Protein AF-A0A661R588-F1 (afdb_monomer_lite)

Structure (mmCIF, N/CA/C/O backbone):
data_AF-A0A661R588-F1
#
_entry.id   AF-A0A661R588-F1
#
loop_
_atom_site.group_PDB
_atom_site.id
_atom_site.type_symbol
_atom_site.label_atom_id
_atom_site.label_alt_id
_atom_site.label_comp_id
_atom_site.label_asym_id
_atom_site.label_entity_id
_atom_site.label_seq_id
_atom_site.pdbx_PDB_ins_code
_atom_site.Cartn_x
_atom_site.Cartn_y
_atom_site.Cartn_z
_atom_site.occupancy
_atom_site.B_iso_or_equiv
_atom_site.auth_seq_id
_atom_site.auth_comp_id
_atom_site.auth_asym_id
_atom_site.auth_atom_id
_atom_site.pdbx_PDB_model_num
ATOM 1 N N . MET A 1 1 ? -26.924 -24.586 -34.103 1.00 54.72 1 MET A N 1
ATOM 2 C CA . MET A 1 1 ? -27.126 -25.107 -32.727 1.00 54.72 1 MET A CA 1
ATOM 3 C C . MET A 1 1 ? -26.745 -24.040 -31.691 1.00 54.72 1 MET A C 1
ATOM 5 O O . MET A 1 1 ? -25.726 -24.170 -31.035 1.00 54.72 1 MET A O 1
ATOM 9 N N . LYS A 1 2 ? -27.518 -22.953 -31.555 1.00 68.00 2 LYS A N 1
ATOM 10 C CA . LYS A 1 2 ? -27.119 -21.770 -30.756 1.00 68.00 2 LYS A CA 1
ATOM 11 C C . LYS A 1 2 ? -27.359 -21.908 -29.237 1.00 68.00 2 LYS A C 1
ATOM 13 O O . LYS A 1 2 ? -26.841 -21.112 -28.469 1.00 68.00 2 LYS A O 1
ATOM 18 N N . HIS A 1 3 ? -28.123 -22.915 -28.804 1.00 70.44 3 HIS A N 1
ATOM 19 C CA . HIS A 1 3 ? -28.644 -23.019 -27.427 1.00 70.44 3 HIS A CA 1
ATOM 20 C C . HIS A 1 3 ? -28.294 -24.337 -26.719 1.00 70.44 3 HIS A C 1
ATOM 22 O O . HIS A 1 3 ? -28.993 -24.742 -25.794 1.00 70.44 3 HIS A O 1
ATOM 28 N N . ARG A 1 4 ? -27.257 -25.044 -27.181 1.00 76.62 4 ARG A N 1
ATOM 29 C CA . ARG A 1 4 ? -26.798 -26.296 -26.565 1.00 76.62 4 ARG A CA 1
ATOM 30 C C . ARG A 1 4 ? -25.447 -26.088 -25.896 1.00 76.62 4 ARG A C 1
ATOM 32 O O . ARG A 1 4 ? -24.632 -25.308 -26.383 1.00 76.62 4 ARG A O 1
ATOM 39 N N . THR A 1 5 ? -25.223 -26.800 -24.801 1.00 74.50 5 THR A N 1
ATOM 40 C CA . THR A 1 5 ? -23.915 -26.895 -24.147 1.00 74.50 5 THR A CA 1
ATOM 41 C C . THR A 1 5 ? -22.921 -27.650 -25.040 1.00 74.50 5 THR A C 1
ATOM 43 O O . THR A 1 5 ? -23.308 -28.310 -26.009 1.00 74.50 5 THR A O 1
ATOM 46 N N . SER A 1 6 ? -21.629 -27.602 -24.704 1.00 79.88 6 SER A N 1
ATOM 47 C CA . SER A 1 6 ? -20.574 -28.378 -25.381 1.00 79.88 6 SER A CA 1
ATOM 48 C C . SER A 1 6 ? -20.839 -29.893 -25.375 1.00 79.88 6 SER A C 1
ATOM 50 O O . SER A 1 6 ? -20.439 -30.587 -26.305 1.00 79.88 6 SER A O 1
ATOM 52 N N . SER A 1 7 ? -21.603 -30.394 -24.397 1.00 84.31 7 SER A N 1
ATOM 53 C CA . SER A 1 7 ? -22.099 -31.777 -24.318 1.00 84.31 7 SER A CA 1
ATOM 54 C C . SER A 1 7 ? -23.335 -32.068 -25.191 1.00 84.31 7 SER A C 1
ATOM 56 O O . SER A 1 7 ? -23.928 -33.137 -25.077 1.00 84.31 7 SER A O 1
ATOM 58 N N . LYS A 1 8 ? -23.750 -31.137 -26.066 1.00 82.12 8 LYS A N 1
ATOM 59 C CA . LYS A 1 8 ? -24.964 -31.205 -26.911 1.00 82.12 8 LYS A CA 1
ATOM 60 C C . LYS A 1 8 ? -26.287 -31.303 -26.131 1.00 82.12 8 LYS A C 1
ATOM 62 O O . LYS A 1 8 ? -27.316 -31.617 -26.731 1.00 82.12 8 LYS A O 1
ATOM 67 N N . GLN A 1 9 ? -26.286 -30.983 -24.840 1.00 79.25 9 GLN A N 1
ATOM 68 C CA . GLN A 1 9 ? -27.479 -30.971 -23.992 1.00 79.25 9 GLN A CA 1
ATOM 69 C C . GLN A 1 9 ? -28.127 -29.580 -23.976 1.00 79.25 9 GLN A C 1
ATOM 71 O O . GLN A 1 9 ? -27.485 -28.570 -24.277 1.00 79.25 9 GLN A O 1
ATOM 76 N N . TYR A 1 10 ? -29.419 -29.520 -23.652 1.00 77.00 10 TYR A N 1
ATOM 77 C CA . TYR A 1 10 ? -30.091 -28.250 -23.379 1.00 77.00 10 TYR A CA 1
ATOM 78 C C . TYR A 1 10 ? -29.762 -27.803 -21.949 1.00 77.00 10 TYR A C 1
ATOM 80 O O . TYR A 1 10 ? -29.715 -28.653 -21.057 1.00 77.00 10 TYR A O 1
ATOM 88 N N . PRO A 1 11 ? -29.514 -26.503 -21.706 1.00 76.38 11 PRO A N 1
ATOM 89 C CA . PRO A 1 11 ? -29.303 -26.012 -20.351 1.00 76.38 11 PRO A CA 1
ATOM 90 C C . PRO A 1 11 ? -30.540 -26.304 -19.496 1.00 76.38 11 PRO A C 1
ATOM 92 O O . PRO A 1 11 ? -31.671 -26.144 -19.959 1.00 76.38 11 PRO A O 1
ATOM 95 N N . LEU A 1 1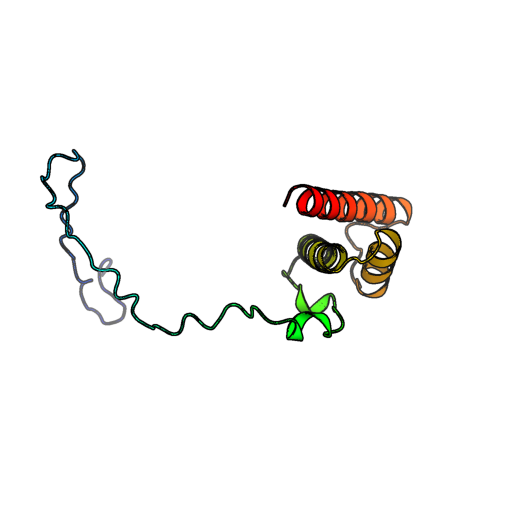2 ? -30.324 -26.731 -18.249 1.00 77.88 12 LEU A N 1
ATOM 96 C CA . LEU A 1 12 ? -31.412 -26.957 -17.302 1.00 77.88 12 LEU A CA 1
ATOM 97 C C . LEU A 1 12 ? -32.109 -25.618 -17.022 1.00 77.88 12 LEU A C 1
ATOM 99 O O . LEU A 1 12 ? -31.518 -24.714 -16.430 1.00 77.88 12 LEU A O 1
ATOM 103 N N . ALA A 1 13 ? -33.361 -25.482 -17.448 1.00 73.62 13 ALA A N 1
ATOM 104 C CA . ALA A 1 13 ? -34.188 -24.352 -17.053 1.00 73.62 13 ALA A CA 1
ATOM 105 C C . ALA A 1 13 ? -34.642 -24.558 -15.601 1.00 73.62 13 ALA A C 1
ATOM 107 O O . ALA A 1 13 ? -35.185 -25.609 -15.260 1.00 73.62 13 ALA A O 1
ATOM 108 N N . ARG A 1 14 ? -34.420 -23.559 -14.741 1.00 65.38 14 ARG A N 1
ATOM 109 C CA . ARG A 1 14 ? -34.885 -23.568 -13.350 1.00 65.38 14 ARG A CA 1
ATOM 110 C C . ARG A 1 14 ? -35.978 -22.519 -13.191 1.00 65.38 14 ARG A C 1
ATOM 112 O O . ARG A 1 14 ? -35.726 -21.338 -13.411 1.00 65.38 14 ARG A O 1
ATOM 119 N N . LEU A 1 15 ? -37.180 -22.950 -12.815 1.00 73.12 15 LEU A N 1
ATOM 120 C CA . LEU A 1 15 ? -38.263 -22.042 -12.452 1.00 73.12 15 LEU A CA 1
ATOM 121 C C . LEU A 1 15 ? -37.971 -21.495 -11.049 1.00 73.12 15 LEU A C 1
ATOM 123 O O . LEU A 1 15 ? -37.874 -22.264 -10.095 1.00 73.12 15 LEU A O 1
ATOM 127 N N . ILE A 1 16 ? -37.791 -20.181 -10.934 1.00 73.69 16 ILE A N 1
ATOM 128 C CA . ILE A 1 16 ? -37.588 -19.502 -9.652 1.00 73.69 16 ILE A CA 1
ATOM 129 C C . ILE A 1 16 ? -38.774 -18.566 -9.451 1.00 73.69 16 ILE A C 1
ATOM 131 O O . ILE A 1 16 ? -38.989 -17.654 -10.248 1.00 73.69 16 ILE A O 1
ATOM 135 N N . TRP A 1 17 ? -39.545 -18.801 -8.394 1.00 73.12 17 TRP A N 1
ATOM 136 C CA . TRP A 1 17 ? -40.611 -17.897 -7.985 1.00 73.12 17 TRP A CA 1
ATOM 137 C C . TRP A 1 17 ? -39.998 -16.736 -7.208 1.00 73.12 17 TRP A C 1
ATOM 139 O O . TRP A 1 17 ? -39.356 -16.945 -6.181 1.00 73.12 17 TRP A O 1
ATOM 149 N N . VAL A 1 18 ? -40.172 -15.519 -7.720 1.00 75.25 18 VAL A N 1
ATOM 150 C CA . VAL A 1 18 ? -39.716 -14.286 -7.072 1.00 75.25 18 VAL A CA 1
ATOM 151 C C . VAL A 1 18 ? -40.941 -13.443 -6.758 1.00 75.25 18 VAL A C 1
ATOM 153 O O . VAL A 1 18 ? -41.678 -13.048 -7.665 1.00 75.25 18 VAL A O 1
ATOM 156 N N . ASP A 1 19 ? -41.157 -13.153 -5.479 1.00 80.12 19 ASP A N 1
ATOM 157 C CA . ASP A 1 19 ? -42.201 -12.225 -5.061 1.00 80.12 19 ASP A CA 1
ATOM 158 C C . ASP A 1 19 ? -41.734 -10.775 -5.233 1.00 80.12 19 ASP A C 1
ATOM 160 O O . ASP A 1 19 ? -41.242 -10.122 -4.318 1.00 80.12 19 ASP A O 1
ATOM 164 N N . TRP A 1 20 ? -41.882 -10.263 -6.449 1.00 78.75 20 TRP A N 1
ATOM 165 C CA . TRP A 1 20 ? -41.460 -8.908 -6.800 1.00 78.75 20 TRP A CA 1
ATOM 166 C C . TRP A 1 20 ? -42.346 -7.806 -6.200 1.00 78.75 20 TRP A C 1
ATOM 168 O O . TRP A 1 20 ? -41.944 -6.644 -6.192 1.00 78.75 20 TRP A O 1
ATOM 178 N N . LYS A 1 21 ? -43.553 -8.144 -5.719 1.00 83.88 21 LYS A N 1
ATOM 179 C CA . LYS A 1 21 ? -44.478 -7.192 -5.078 1.00 83.88 21 LYS A CA 1
ATOM 180 C C . LYS A 1 21 ? -44.405 -7.222 -3.554 1.00 83.88 21 LYS A C 1
ATOM 182 O O . LYS A 1 21 ? -45.116 -6.436 -2.928 1.00 83.88 21 LYS A O 1
ATOM 187 N N . ASN A 1 22 ? -43.588 -8.105 -2.981 1.00 76.25 22 ASN A N 1
ATOM 188 C CA . ASN A 1 22 ? -43.434 -8.281 -1.540 1.00 76.25 22 ASN A CA 1
ATOM 189 C C . ASN A 1 22 ? -44.782 -8.529 -0.823 1.00 76.25 22 ASN A C 1
ATOM 191 O O . ASN A 1 22 ? -45.062 -7.956 0.228 1.00 76.25 22 ASN A O 1
ATOM 195 N N . ARG A 1 23 ? -45.673 -9.306 -1.458 1.00 84.50 23 ARG A N 1
ATOM 196 C CA . ARG A 1 23 ? -47.027 -9.630 -0.965 1.00 84.50 23 ARG A CA 1
ATOM 197 C C . ARG A 1 23 ? -47.146 -11.034 -0.383 1.00 84.50 23 ARG A C 1
ATOM 199 O O . ARG A 1 23 ? -48.183 -11.358 0.191 1.00 84.50 23 ARG A O 1
ATOM 206 N N . ALA A 1 24 ? -46.144 -11.880 -0.568 1.00 81.38 24 ALA A N 1
ATOM 207 C CA . ALA A 1 24 ? -46.108 -13.200 0.018 1.00 81.38 24 ALA A CA 1
ATOM 208 C C . ALA A 1 24 ? -45.981 -13.060 1.535 1.00 81.38 24 ALA A C 1
ATOM 210 O O . ALA A 1 24 ? -45.065 -12.422 2.051 1.00 81.38 24 ALA A O 1
ATOM 211 N N . ILE A 1 25 ? -46.909 -13.681 2.256 1.00 80.44 25 ILE A N 1
ATOM 212 C CA . ILE A 1 25 ? -46.802 -13.830 3.703 1.00 80.44 25 ILE A CA 1
ATOM 213 C C . ILE A 1 25 ? -45.786 -14.947 3.938 1.00 80.44 25 ILE A C 1
ATOM 215 O O . ILE A 1 25 ? -46.120 -16.129 3.866 1.00 80.44 25 ILE A O 1
ATOM 219 N N . ILE A 1 26 ? -44.524 -14.566 4.134 1.00 77.06 26 ILE A N 1
ATOM 220 C CA . ILE A 1 26 ? -43.444 -15.495 4.460 1.00 77.06 26 ILE A CA 1
AT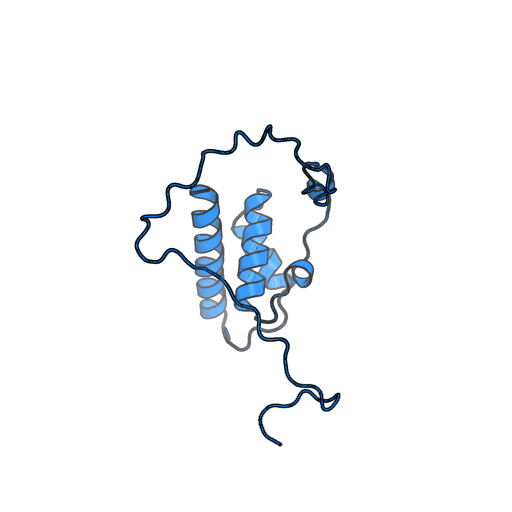OM 221 C C . ILE A 1 26 ? -43.497 -15.714 5.977 1.00 77.06 26 ILE A C 1
ATOM 223 O O . ILE A 1 26 ? -43.265 -14.759 6.720 1.00 77.06 26 ILE A O 1
ATOM 227 N N . PRO A 1 27 ? -43.833 -16.922 6.462 1.00 79.69 27 PRO A N 1
ATOM 228 C CA . PRO A 1 27 ? -43.844 -17.185 7.892 1.00 79.69 27 PRO A CA 1
ATOM 229 C C . PRO A 1 27 ? -42.441 -16.976 8.461 1.00 79.69 27 PRO A C 1
ATOM 231 O O . PRO A 1 27 ? -41.447 -17.413 7.877 1.00 79.69 27 PRO A O 1
ATOM 234 N N . GLU A 1 28 ? -42.363 -16.306 9.606 1.00 71.88 28 GLU A N 1
ATOM 235 C CA . GLU A 1 28 ? -41.102 -16.078 10.296 1.00 71.88 28 GLU A CA 1
ATOM 236 C C . GLU A 1 28 ? -40.605 -17.407 10.869 1.00 71.88 28 GLU A C 1
ATOM 238 O O . GLU A 1 28 ? -41.112 -17.932 11.862 1.00 71.88 28 GLU A O 1
ATOM 243 N N . ILE A 1 29 ? -39.630 -18.006 10.190 1.00 75.06 29 ILE A N 1
ATOM 244 C CA . ILE A 1 29 ? -38.983 -19.215 10.678 1.00 75.06 29 ILE A CA 1
ATOM 245 C C . ILE A 1 29 ? -37.997 -18.767 11.752 1.00 75.06 29 ILE A C 1
ATOM 247 O O . ILE A 1 29 ? -36.979 -18.145 11.446 1.00 75.06 29 ILE A O 1
ATOM 251 N N . SER A 1 30 ? -38.274 -19.109 13.013 1.00 67.62 30 SER A N 1
ATOM 252 C CA . SER A 1 30 ? -37.275 -19.030 14.079 1.00 67.62 30 SER A CA 1
ATOM 253 C C . SER A 1 30 ? -36.207 -20.087 13.807 1.00 67.62 30 SER A C 1
ATOM 255 O O . SER A 1 30 ? -36.255 -21.219 14.295 1.00 67.62 30 SER A O 1
ATOM 257 N N . LEU A 1 31 ? -35.249 -19.733 12.953 1.00 68.06 31 LEU A N 1
ATOM 258 C CA . LEU A 1 31 ? -34.030 -20.495 12.792 1.00 68.06 31 LEU A CA 1
ATOM 259 C C . LEU A 1 31 ? -33.289 -20.356 14.119 1.00 68.06 31 LEU A C 1
ATOM 261 O O . LEU A 1 31 ? -32.605 -19.362 14.356 1.00 68.06 31 LEU A O 1
ATOM 265 N N . LYS A 1 32 ? -33.433 -21.346 15.010 1.00 61.03 32 LYS A N 1
ATOM 266 C CA . LYS A 1 32 ? -32.434 -21.554 16.059 1.00 61.03 32 LYS A CA 1
ATOM 267 C C . LYS A 1 32 ? -31.112 -21.584 15.318 1.00 61.03 32 LYS A C 1
ATOM 269 O O . LYS A 1 32 ? -30.913 -22.473 14.494 1.00 61.03 32 LYS A O 1
ATOM 274 N N . THR A 1 33 ? -30.267 -20.587 15.548 1.00 58.16 33 THR A N 1
ATOM 275 C CA . THR A 1 33 ? -28.961 -20.472 14.912 1.00 58.16 33 THR A CA 1
ATOM 276 C C . THR A 1 33 ? -28.085 -21.622 15.398 1.00 58.16 33 THR A C 1
ATOM 278 O O . THR A 1 33 ? -27.187 -21.443 16.214 1.00 58.16 33 THR A O 1
ATOM 281 N N . ILE A 1 34 ? -28.331 -22.832 14.907 1.00 60.47 34 ILE A N 1
ATOM 282 C CA . ILE A 1 34 ? -27.326 -23.871 14.856 1.00 60.47 34 ILE A CA 1
ATOM 283 C C . ILE A 1 34 ? -26.435 -23.380 13.735 1.00 60.47 34 ILE A C 1
ATOM 285 O O . ILE A 1 34 ? -26.684 -23.656 12.566 1.00 60.47 34 ILE A O 1
ATOM 289 N N . ARG A 1 35 ? -25.468 -22.527 14.087 1.00 58.44 35 ARG A N 1
ATOM 290 C CA . ARG A 1 35 ? -24.374 -22.206 13.178 1.00 58.44 35 ARG A CA 1
ATOM 291 C C . ARG A 1 35 ? -23.813 -23.569 12.787 1.00 58.44 35 ARG A C 1
ATOM 293 O O . ARG A 1 35 ? -23.317 -24.253 13.690 1.00 58.44 35 ARG A O 1
ATOM 300 N N . PRO A 1 36 ? -23.934 -24.022 11.527 1.00 54.75 36 PRO A N 1
ATOM 301 C CA . PRO A 1 36 ? -23.136 -25.154 11.129 1.00 54.75 36 PRO A CA 1
ATOM 302 C C . PRO A 1 36 ? -21.703 -24.738 11.441 1.00 54.75 36 PRO A C 1
ATOM 304 O O . PRO A 1 36 ? -21.262 -23.640 11.091 1.00 54.75 36 PRO A O 1
ATOM 307 N N . LYS A 1 37 ? -21.008 -25.586 12.191 1.00 56.66 37 LYS A N 1
ATOM 308 C CA . LYS A 1 37 ? -19.562 -25.525 12.358 1.00 56.66 37 LYS A CA 1
ATOM 309 C C . LYS A 1 37 ? -18.947 -25.927 11.010 1.00 56.66 37 LYS A C 1
ATOM 311 O O . LYS A 1 37 ? -18.225 -26.904 10.911 1.00 56.66 37 LYS A O 1
ATOM 316 N N . GLU A 1 38 ? -19.341 -25.251 9.936 1.00 54.06 38 GLU A N 1
ATOM 317 C CA . GLU A 1 38 ? -18.484 -25.162 8.777 1.00 54.06 38 GLU A CA 1
ATOM 318 C C . GLU A 1 38 ? -17.289 -24.387 9.300 1.00 54.06 38 GLU A C 1
ATOM 320 O O . GLU A 1 38 ? -17.433 -23.262 9.786 1.00 54.06 38 GLU A O 1
ATOM 325 N N . ASP A 1 39 ? -16.141 -25.052 9.327 1.00 55.62 39 ASP A N 1
ATOM 326 C CA . ASP A 1 39 ? -14.852 -24.438 9.576 1.00 55.62 39 ASP A CA 1
ATOM 327 C C . ASP A 1 39 ? -14.623 -23.390 8.479 1.00 55.62 39 ASP A C 1
ATOM 329 O O . ASP A 1 39 ? -13.910 -23.604 7.502 1.00 55.62 39 ASP A O 1
ATOM 333 N N . ILE A 1 40 ? -15.262 -22.227 8.619 1.00 52.59 40 ILE A N 1
ATOM 334 C CA . ILE A 1 40 ? -14.794 -20.995 8.011 1.00 52.59 40 ILE A CA 1
ATOM 335 C C . ILE A 1 40 ? -13.391 -20.885 8.583 1.00 52.59 40 ILE A C 1
ATOM 337 O O . ILE A 1 40 ? -13.267 -20.667 9.793 1.00 52.59 40 ILE A O 1
ATOM 341 N N . SER A 1 41 ? -12.367 -21.171 7.761 1.00 56.66 41 SER A N 1
ATOM 342 C CA . SER A 1 41 ? -10.975 -21.229 8.211 1.00 56.66 41 SER A CA 1
ATOM 343 C C . SER A 1 41 ? -10.767 -20.044 9.125 1.00 56.66 41 SER A C 1
ATOM 345 O O . SER A 1 41 ? -11.016 -18.916 8.684 1.00 56.66 41 SER A O 1
ATOM 347 N N . HIS A 1 42 ? -10.460 -20.315 10.393 1.00 56.19 42 HIS A N 1
ATOM 348 C CA . HIS A 1 42 ? -10.378 -19.295 11.421 1.00 56.19 42 HIS A CA 1
ATOM 349 C C . HIS A 1 42 ? -9.633 -18.112 10.810 1.00 56.19 42 HIS A C 1
ATOM 351 O O . HIS A 1 42 ? -8.465 -18.255 10.443 1.00 56.19 42 HIS A O 1
ATOM 357 N N . LEU A 1 43 ? -10.313 -16.973 10.610 1.00 55.28 43 LEU A N 1
ATOM 358 C CA . LEU A 1 43 ? -9.601 -15.713 10.427 1.00 55.28 43 LEU A CA 1
ATOM 359 C C . LEU A 1 43 ? -8.559 -15.731 11.539 1.00 55.28 43 LEU A C 1
ATOM 361 O O . LEU A 1 43 ? -8.981 -15.907 12.686 1.00 55.28 43 LEU A O 1
ATOM 365 N N . PRO A 1 44 ? -7.247 -15.687 11.251 1.00 52.56 44 PRO A N 1
ATOM 366 C CA . PRO A 1 44 ? -6.266 -15.869 12.299 1.00 52.56 44 PRO A CA 1
ATOM 367 C C . PRO A 1 44 ? -6.383 -14.682 13.258 1.00 52.56 44 PRO A C 1
ATOM 369 O O . PRO A 1 44 ? -5.797 -13.624 13.057 1.00 52.56 44 PRO A O 1
ATOM 372 N N . GLN A 1 45 ? -7.181 -14.859 14.307 1.00 56.41 45 GLN A N 1
ATOM 373 C CA . GLN A 1 45 ? -7.153 -14.085 15.531 1.00 56.41 45 GLN A CA 1
ATOM 374 C C . GLN A 1 45 ? -5.975 -14.639 16.324 1.00 56.41 45 GLN A C 1
ATOM 376 O O . GLN A 1 45 ? -6.130 -15.491 17.191 1.00 56.41 45 GLN A O 1
ATOM 381 N N . GLY A 1 46 ? -4.762 -14.242 15.957 1.00 42.75 46 GLY A N 1
ATOM 382 C CA . GLY A 1 46 ? -3.581 -14.750 16.633 1.00 42.75 46 GLY A CA 1
ATOM 383 C C . GLY A 1 46 ? -2.357 -13.926 16.302 1.00 42.75 46 GLY A C 1
ATOM 384 O O . GLY A 1 46 ? -1.988 -13.798 15.137 1.00 42.75 46 GLY A O 1
ATOM 385 N N . GLY A 1 47 ? -1.681 -13.425 17.336 1.00 53.72 47 GLY A N 1
ATOM 386 C CA . GLY A 1 47 ? -0.440 -12.649 17.245 1.00 53.72 47 GLY A CA 1
ATOM 387 C C . GLY A 1 47 ? 0.738 -13.341 16.539 1.00 53.72 47 GLY A C 1
ATOM 388 O O . GLY A 1 47 ? 1.822 -12.775 16.468 1.00 53.72 47 GLY A O 1
ATOM 389 N N . VAL A 1 48 ? 0.532 -14.522 15.950 1.00 51.44 48 VAL A N 1
ATOM 390 C CA . VAL A 1 48 ? 1.484 -15.241 15.093 1.00 51.44 48 VAL A CA 1
ATOM 391 C C . VAL A 1 48 ? 1.830 -14.433 13.830 1.00 51.44 48 VAL A C 1
ATOM 393 O O . VAL A 1 48 ? 2.956 -14.492 13.340 1.00 51.44 48 VAL A O 1
ATOM 396 N N . CYS A 1 49 ? 0.910 -13.593 13.338 1.00 53.62 49 CYS A N 1
ATOM 397 C CA . CYS A 1 49 ? 1.158 -12.715 12.187 1.00 53.62 49 CYS A CA 1
ATOM 398 C C . CYS A 1 49 ? 1.976 -11.451 12.535 1.00 53.62 49 CYS A C 1
ATOM 400 O O . CYS A 1 49 ? 2.462 -10.770 11.628 1.00 53.62 49 CYS A O 1
ATOM 402 N N . HIS A 1 50 ? 2.168 -11.125 13.821 1.00 57.72 50 HIS A N 1
ATOM 403 C CA . HIS A 1 50 ? 2.907 -9.927 14.250 1.00 57.72 50 HIS A CA 1
ATOM 404 C C . HIS A 1 50 ? 4.428 -10.088 14.234 1.00 57.72 50 HIS A C 1
ATOM 406 O O . HIS A 1 50 ? 5.124 -9.082 14.365 1.00 57.72 50 HIS A O 1
ATOM 412 N N . ASN A 1 51 ? 4.951 -11.299 14.015 1.00 60.34 51 ASN A N 1
ATOM 413 C CA . ASN A 1 51 ? 6.396 -11.559 13.962 1.00 60.34 51 ASN A CA 1
ATOM 414 C C . ASN A 1 51 ? 6.938 -11.753 12.538 1.00 60.34 51 ASN A C 1
ATOM 416 O O . ASN A 1 51 ? 8.148 -11.794 12.343 1.00 60.34 51 ASN A O 1
ATOM 420 N N . HIS A 1 52 ? 6.081 -11.814 11.513 1.00 69.69 52 HIS A N 1
ATOM 421 C CA . HIS A 1 52 ? 6.545 -12.004 10.137 1.00 69.69 52 HIS A CA 1
ATOM 422 C C . HIS A 1 52 ? 7.154 -10.712 9.582 1.00 69.69 52 HIS A C 1
ATOM 424 O O . HIS A 1 52 ? 6.500 -9.675 9.614 1.00 69.69 52 HIS A O 1
ATOM 430 N N . ILE A 1 53 ? 8.366 -10.730 9.034 1.00 83.31 53 ILE A N 1
ATOM 431 C CA . ILE A 1 53 ? 8.937 -9.551 8.360 1.00 83.31 53 ILE A CA 1
ATOM 432 C C . ILE A 1 53 ? 8.076 -9.226 7.134 1.00 83.31 53 ILE A C 1
ATOM 434 O O . ILE A 1 53 ? 7.926 -10.062 6.248 1.00 83.31 53 ILE A O 1
ATOM 438 N N . LEU A 1 54 ? 7.465 -8.040 7.087 1.00 88.44 54 LEU A N 1
ATOM 439 C CA . LEU A 1 54 ? 6.638 -7.655 5.941 1.00 88.44 54 LEU A CA 1
ATOM 440 C C . LEU A 1 54 ? 7.528 -7.429 4.713 1.00 88.44 54 LEU A C 1
ATOM 442 O O . LEU A 1 54 ? 8.448 -6.611 4.763 1.00 88.44 54 LEU A O 1
ATOM 446 N N . SER A 1 55 ? 7.227 -8.131 3.622 1.00 92.25 55 SER A N 1
ATOM 447 C CA . SER A 1 55 ? 7.845 -7.929 2.309 1.00 92.25 55 SER A CA 1
ATOM 448 C C . SER A 1 55 ? 6.814 -7.397 1.321 1.00 92.25 55 SER A C 1
ATOM 450 O O . SER A 1 55 ? 5.680 -7.872 1.289 1.00 92.25 55 SER A O 1
ATOM 452 N N . ARG A 1 56 ? 7.220 -6.461 0.460 1.00 94.00 56 ARG A N 1
ATOM 453 C CA . ARG A 1 56 ? 6.394 -5.883 -0.607 1.00 94.00 56 ARG A CA 1
ATOM 454 C C . ARG A 1 56 ? 5.819 -6.953 -1.534 1.00 94.00 56 ARG A C 1
ATOM 456 O O . ARG A 1 56 ? 4.674 -6.835 -1.952 1.00 94.00 56 ARG A O 1
ATOM 463 N N . THR A 1 57 ? 6.577 -8.015 -1.810 1.00 92.88 57 THR A N 1
ATOM 464 C CA . THR A 1 57 ? 6.145 -9.122 -2.682 1.00 92.88 57 THR A CA 1
ATOM 465 C C . THR A 1 57 ? 4.911 -9.855 -2.157 1.00 92.88 57 THR A C 1
ATOM 467 O O . THR A 1 57 ? 4.128 -10.369 -2.946 1.00 92.88 57 THR A O 1
ATOM 470 N N . GLN A 1 58 ? 4.683 -9.855 -0.840 1.00 91.12 58 GLN A N 1
ATOM 471 C CA . GLN A 1 58 ? 3.491 -10.459 -0.229 1.00 91.12 58 GLN A CA 1
ATOM 472 C C . GLN A 1 58 ? 2.211 -9.663 -0.519 1.00 91.12 58 GLN A C 1
ATOM 474 O O . GLN A 1 58 ? 1.110 -10.162 -0.305 1.00 91.12 58 GLN A O 1
ATOM 479 N N . TYR A 1 59 ? 2.358 -8.421 -0.981 1.00 94.12 59 TYR A N 1
ATOM 480 C CA . TYR A 1 59 ? 1.272 -7.491 -1.266 1.00 94.12 59 TYR A CA 1
ATOM 481 C C . TYR A 1 59 ? 1.125 -7.221 -2.762 1.00 94.12 59 TYR A C 1
ATOM 483 O O . TYR A 1 59 ? 0.474 -6.243 -3.127 1.00 94.12 59 TYR A O 1
ATOM 491 N N . ASP A 1 60 ? 1.717 -8.057 -3.621 1.00 94.06 60 ASP A N 1
ATOM 492 C CA . ASP A 1 60 ? 1.642 -7.861 -5.063 1.00 94.06 60 ASP A CA 1
ATOM 493 C C . ASP A 1 60 ? 0.189 -7.907 -5.568 1.00 94.06 60 ASP A C 1
ATOM 495 O O . ASP A 1 60 ? -0.583 -8.827 -5.281 1.00 94.06 60 ASP A O 1
ATOM 499 N N . LYS A 1 61 ? -0.194 -6.858 -6.296 1.00 90.81 61 LYS A N 1
ATOM 500 C CA . LYS A 1 61 ? -1.507 -6.668 -6.918 1.00 90.81 61 LYS A CA 1
ATOM 501 C C . LYS A 1 61 ? -1.426 -6.598 -8.444 1.00 90.81 61 LYS A C 1
ATOM 503 O O . LYS A 1 61 ? -2.442 -6.312 -9.072 1.00 90.81 61 LYS A O 1
ATOM 508 N N . GLY A 1 62 ? -0.250 -6.816 -9.041 1.00 89.81 62 GLY A N 1
ATOM 509 C CA . GLY A 1 62 ? -0.026 -6.675 -10.485 1.00 89.81 62 GLY A CA 1
ATOM 510 C C . GLY A 1 62 ? 0.039 -5.222 -10.980 1.00 89.81 62 GLY A C 1
ATOM 511 O O . GLY A 1 62 ? 0.309 -4.986 -12.155 1.00 89.81 62 GLY A O 1
ATOM 512 N N . ASP A 1 63 ? -0.169 -4.246 -10.092 1.00 92.81 63 ASP A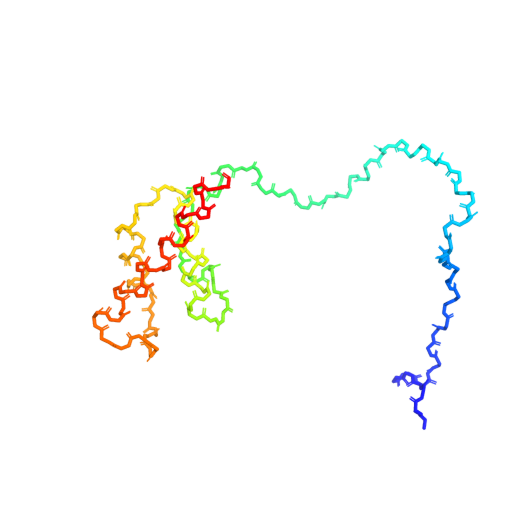 N 1
ATOM 513 C CA . ASP A 1 63 ? 0.078 -2.825 -10.327 1.00 92.81 63 ASP A CA 1
ATOM 514 C C . ASP A 1 63 ? 0.977 -2.277 -9.219 1.00 92.81 63 ASP A C 1
ATOM 516 O O . ASP A 1 63 ? 0.667 -2.396 -8.035 1.00 92.81 63 ASP A O 1
ATOM 520 N N . GLU A 1 64 ? 2.066 -1.620 -9.611 1.00 93.25 64 GLU A N 1
ATOM 521 C CA . GLU A 1 64 ? 3.063 -1.061 -8.696 1.00 93.25 64 GLU A CA 1
ATOM 522 C C . GLU A 1 64 ? 2.442 -0.106 -7.669 1.00 93.25 64 GLU A C 1
ATOM 524 O O . GLU A 1 64 ? 2.850 -0.096 -6.506 1.00 93.25 64 GLU A O 1
ATOM 529 N N . SER A 1 65 ? 1.439 0.678 -8.082 1.00 93.19 65 SER A N 1
ATOM 530 C CA . SER A 1 65 ? 0.811 1.666 -7.201 1.00 93.19 65 SER A CA 1
ATOM 531 C C . SER A 1 65 ? -0.141 1.017 -6.200 1.00 93.19 65 SER A C 1
ATOM 533 O O . SER A 1 65 ? -0.131 1.358 -5.015 1.00 93.19 65 SER A O 1
ATOM 535 N N . ALA A 1 66 ? -0.944 0.053 -6.653 1.00 94.62 66 ALA A N 1
ATOM 536 C CA . ALA A 1 66 ? -1.797 -0.753 -5.788 1.00 94.62 66 ALA A CA 1
ATOM 537 C C . ALA A 1 66 ? -0.979 -1.589 -4.789 1.00 94.62 66 ALA A C 1
ATOM 539 O O . ALA A 1 66 ? -1.333 -1.638 -3.607 1.00 94.62 66 ALA A O 1
ATOM 540 N N . THR A 1 67 ? 0.129 -2.187 -5.238 1.00 96.12 67 THR A N 1
ATOM 541 C CA . THR A 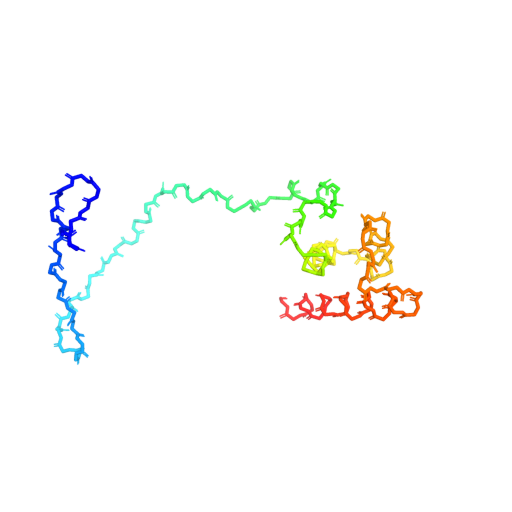1 67 ? 1.068 -2.946 -4.401 1.00 96.12 67 THR A CA 1
ATOM 542 C C . THR A 1 67 ? 1.694 -2.054 -3.328 1.00 96.12 67 THR A C 1
ATOM 544 O O . THR A 1 67 ? 1.647 -2.394 -2.145 1.00 96.12 67 THR A O 1
ATOM 547 N N . ASP A 1 68 ? 2.218 -0.880 -3.700 1.00 95.56 68 ASP A N 1
ATOM 548 C CA . ASP A 1 68 ? 2.796 0.073 -2.741 1.00 95.56 68 ASP A CA 1
ATOM 549 C C . ASP A 1 68 ? 1.774 0.527 -1.699 1.00 95.56 68 ASP A C 1
ATOM 551 O O . ASP A 1 68 ? 2.085 0.606 -0.512 1.00 95.56 68 ASP A O 1
ATOM 555 N N . PHE A 1 69 ? 0.542 0.809 -2.125 1.00 96.88 69 PHE A N 1
ATOM 556 C CA . PHE A 1 69 ? -0.517 1.239 -1.223 1.00 96.88 69 PHE A CA 1
ATOM 557 C C . PHE A 1 69 ? -0.934 0.134 -0.242 1.00 96.88 69 PHE A C 1
ATOM 559 O O . PHE A 1 69 ? -1.083 0.399 0.953 1.00 96.88 69 PHE A O 1
ATOM 566 N N . ALA A 1 70 ? -1.088 -1.107 -0.716 1.00 96.38 70 ALA A N 1
ATOM 567 C CA . ALA A 1 70 ? -1.399 -2.254 0.136 1.00 96.38 70 ALA A CA 1
ATOM 568 C C . ALA A 1 70 ? -0.274 -2.534 1.146 1.00 96.38 70 ALA A C 1
ATOM 570 O O . ALA A 1 70 ? -0.541 -2.751 2.330 1.00 96.38 70 ALA A O 1
ATOM 571 N N . TYR A 1 71 ? 0.979 -2.454 0.699 1.00 96.44 71 TYR A N 1
ATOM 572 C CA . TYR A 1 71 ? 2.146 -2.620 1.558 1.00 96.44 71 TYR A CA 1
ATOM 573 C C . TYR A 1 71 ? 2.264 -1.494 2.600 1.00 96.44 71 TYR A C 1
ATOM 575 O O . TYR A 1 71 ? 2.476 -1.768 3.782 1.00 96.44 71 TYR A O 1
ATOM 583 N N . ALA A 1 72 ? 2.034 -0.237 2.201 1.00 96.81 72 ALA A N 1
ATOM 584 C CA . ALA A 1 72 ? 2.020 0.911 3.109 1.00 96.81 72 ALA A CA 1
ATOM 585 C C . ALA A 1 72 ? 0.936 0.772 4.189 1.00 96.81 72 ALA A C 1
ATOM 587 O O . ALA A 1 72 ? 1.200 1.014 5.365 1.00 96.81 72 ALA A O 1
ATOM 588 N N . LEU A 1 73 ? -0.269 0.329 3.814 1.00 95.94 73 LEU A N 1
ATOM 589 C CA . LEU A 1 73 ? -1.345 0.045 4.766 1.00 95.94 73 LEU A CA 1
ATOM 590 C C . LEU A 1 73 ? -0.934 -1.003 5.805 1.00 95.94 73 LEU A C 1
ATOM 592 O O . LEU A 1 73 ? -1.224 -0.835 6.987 1.00 95.94 73 LEU A O 1
ATOM 596 N N . ALA A 1 74 ? -0.273 -2.078 5.379 1.00 93.75 74 ALA A N 1
ATOM 597 C CA . ALA A 1 74 ? 0.168 -3.132 6.285 1.00 93.75 74 ALA A CA 1
ATOM 598 C C . ALA A 1 74 ? 1.269 -2.665 7.248 1.00 93.75 74 ALA A C 1
ATOM 600 O O . ALA A 1 74 ? 1.227 -2.999 8.432 1.00 93.75 74 ALA A O 1
ATOM 601 N N . LEU A 1 75 ? 2.224 -1.870 6.757 1.00 94.06 75 LEU A N 1
ATOM 602 C CA . LEU A 1 75 ? 3.283 -1.282 7.577 1.00 94.06 75 LEU A CA 1
ATOM 603 C C . LEU A 1 75 ? 2.699 -0.337 8.635 1.00 94.06 75 LEU A C 1
ATOM 605 O O . LEU A 1 75 ? 2.932 -0.513 9.828 1.00 94.06 75 LEU A O 1
ATOM 609 N N . ILE A 1 76 ? 1.870 0.623 8.233 1.00 94.62 76 ILE A N 1
ATOM 610 C CA . ILE A 1 76 ? 1.324 1.607 9.177 1.00 94.62 76 ILE A CA 1
ATOM 611 C C . ILE A 1 76 ? 0.405 0.932 10.204 1.00 94.62 76 ILE A C 1
ATOM 613 O O . ILE A 1 76 ? 0.475 1.258 11.386 1.00 94.62 76 ILE A O 1
ATOM 617 N N . ARG A 1 77 ? -0.391 -0.074 9.804 1.00 91.00 77 ARG A N 1
ATOM 618 C CA . ARG A 1 77 ? -1.214 -0.857 10.749 1.00 91.00 77 ARG A CA 1
ATOM 619 C C . ARG A 1 77 ? -0.391 -1.552 11.829 1.00 91.00 77 ARG A C 1
ATOM 621 O O . ARG A 1 77 ? -0.920 -1.856 12.890 1.00 91.00 77 ARG A O 1
ATOM 628 N N . ARG A 1 78 ? 0.885 -1.818 11.558 1.00 89.12 78 ARG A N 1
ATOM 629 C CA . ARG A 1 78 ? 1.816 -2.461 12.486 1.00 89.12 78 ARG A CA 1
ATOM 630 C C . ARG A 1 78 ? 2.656 -1.460 13.289 1.00 89.12 78 ARG A C 1
ATOM 632 O O . ARG A 1 78 ? 3.530 -1.878 14.037 1.00 89.12 78 ARG A O 1
ATOM 639 N N . GLY A 1 79 ? 2.387 -0.161 13.149 1.00 91.00 79 GLY A N 1
ATOM 640 C CA . GLY A 1 79 ? 3.052 0.899 13.908 1.00 91.00 79 GLY A CA 1
ATOM 641 C C . GLY A 1 79 ? 4.351 1.413 13.286 1.00 91.00 79 GLY A C 1
ATOM 642 O O . GLY A 1 79 ? 5.078 2.156 13.939 1.00 91.00 79 GLY A O 1
ATOM 643 N N . PHE A 1 80 ? 4.657 1.053 12.036 1.00 93.44 80 PHE A N 1
ATOM 644 C CA . PHE A 1 80 ? 5.809 1.622 11.337 1.00 93.44 80 PHE A CA 1
ATOM 645 C C . PHE A 1 80 ? 5.605 3.118 11.070 1.00 93.44 80 PHE A C 1
ATOM 647 O O . PHE A 1 80 ? 4.519 3.559 10.684 1.00 93.44 80 PHE A O 1
ATOM 654 N N . SER A 1 81 ? 6.670 3.904 11.243 1.00 94.12 81 SER A N 1
ATOM 655 C CA . SER A 1 81 ? 6.633 5.346 10.989 1.00 94.12 81 SER A CA 1
ATOM 656 C C . SER A 1 81 ? 6.484 5.659 9.494 1.00 94.12 81 SER A C 1
ATOM 658 O O . SER A 1 81 ? 6.777 4.839 8.617 1.00 94.12 81 SER A O 1
ATOM 660 N N . ILE A 1 82 ? 6.049 6.883 9.184 1.00 93.12 82 ILE A N 1
ATOM 661 C CA . ILE A 1 82 ? 5.929 7.379 7.802 1.00 93.12 82 ILE A CA 1
ATOM 662 C C . ILE A 1 82 ? 7.287 7.331 7.085 1.00 93.12 82 ILE A C 1
ATOM 664 O O . ILE A 1 82 ? 7.367 6.897 5.935 1.00 93.12 82 ILE A O 1
ATOM 668 N N . THR A 1 83 ? 8.357 7.744 7.769 1.00 94.50 83 THR A N 1
ATOM 669 C CA . THR A 1 83 ? 9.719 7.771 7.220 1.00 94.50 83 THR A CA 1
ATOM 670 C C . THR A 1 83 ? 10.232 6.364 6.934 1.00 94.50 83 THR A C 1
ATOM 672 O O . THR A 1 83 ? 10.755 6.111 5.849 1.00 94.50 83 THR A O 1
ATOM 675 N N . GLU A 1 84 ? 10.013 5.419 7.850 1.00 94.69 84 GLU A N 1
ATOM 676 C CA . GLU A 1 84 ? 10.418 4.027 7.649 1.00 94.69 84 GLU A CA 1
ATOM 677 C C . GLU A 1 84 ? 9.612 3.350 6.535 1.00 94.69 84 GLU A C 1
ATOM 679 O O . GLU A 1 84 ? 10.171 2.632 5.705 1.00 94.69 84 GLU A O 1
ATOM 684 N N . THR A 1 85 ? 8.311 3.629 6.460 1.00 94.88 85 THR A N 1
ATOM 685 C CA . THR A 1 85 ? 7.447 3.138 5.380 1.00 94.88 85 THR A CA 1
ATOM 686 C C . THR A 1 85 ? 7.948 3.620 4.017 1.00 94.88 85 THR A C 1
ATOM 688 O O . THR A 1 85 ? 8.075 2.821 3.089 1.00 94.88 85 THR A O 1
ATOM 691 N N . SER A 1 86 ? 8.302 4.905 3.910 1.00 95.56 86 SER A N 1
ATOM 692 C CA . SER 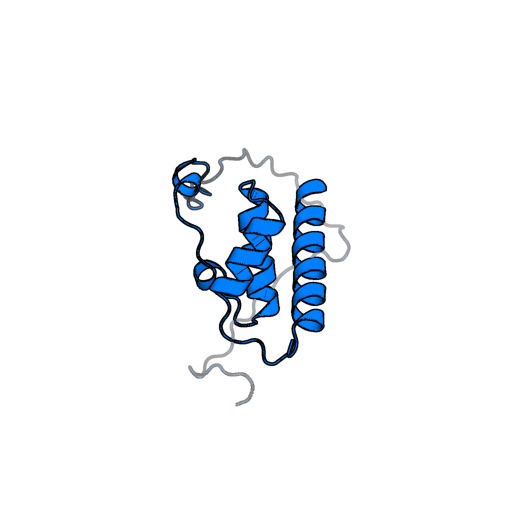A 1 86 ? 8.877 5.490 2.693 1.00 95.56 86 SER A CA 1
ATOM 693 C C . SER A 1 86 ? 10.179 4.798 2.289 1.00 95.56 86 SER A C 1
ATOM 695 O O . SER A 1 86 ? 10.316 4.337 1.153 1.00 95.56 86 SER A O 1
ATOM 697 N N . HIS A 1 87 ? 11.105 4.635 3.239 1.00 95.06 87 HIS A N 1
ATOM 698 C CA . HIS A 1 87 ? 12.382 3.971 2.993 1.00 95.06 87 HIS A CA 1
ATOM 699 C C . HIS A 1 87 ? 12.193 2.517 2.530 1.00 95.06 87 HIS A C 1
ATOM 701 O O . HIS A 1 87 ? 12.801 2.096 1.546 1.00 95.06 87 HIS A O 1
ATOM 707 N N . ARG A 1 88 ? 11.296 1.756 3.168 1.00 95.12 88 ARG A N 1
ATOM 708 C CA . ARG A 1 88 ? 11.013 0.362 2.788 1.00 95.12 88 ARG A CA 1
ATOM 709 C C . ARG A 1 88 ? 10.441 0.240 1.377 1.00 95.12 88 ARG A C 1
ATOM 711 O O . ARG A 1 88 ? 10.815 -0.686 0.660 1.00 95.12 88 ARG A O 1
ATOM 718 N N . ILE A 1 89 ? 9.555 1.150 0.967 1.00 95.38 89 ILE A N 1
ATOM 719 C CA . ILE A 1 89 ? 9.011 1.157 -0.399 1.00 95.38 89 ILE A CA 1
ATOM 720 C C . ILE A 1 89 ? 10.117 1.490 -1.404 1.00 95.38 89 ILE A C 1
ATOM 722 O O . ILE A 1 89 ? 10.257 0.781 -2.397 1.00 95.38 89 ILE A O 1
ATOM 726 N N . LEU A 1 90 ? 10.938 2.509 -1.126 1.00 94.31 90 LEU A N 1
ATOM 727 C CA . LEU A 1 90 ? 12.075 2.884 -1.975 1.00 94.31 90 LEU A CA 1
ATOM 728 C C . LEU A 1 90 ? 13.074 1.739 -2.165 1.00 94.31 90 LEU A C 1
ATOM 730 O O . LEU A 1 90 ? 13.546 1.535 -3.279 1.00 94.31 90 LEU A O 1
ATOM 734 N N . ALA A 1 91 ? 13.364 0.986 -1.103 1.00 94.19 91 ALA A N 1
ATOM 735 C CA . ALA A 1 91 ? 14.315 -0.120 -1.142 1.00 94.19 91 ALA A CA 1
ATOM 736 C C . ALA A 1 91 ? 13.792 -1.345 -1.913 1.00 94.19 91 ALA A C 1
ATOM 738 O O . ALA A 1 91 ? 14.571 -2.055 -2.544 1.00 94.19 91 ALA A O 1
ATOM 739 N N . GLN A 1 92 ? 12.486 -1.623 -1.849 1.00 94.56 92 GLN A N 1
ATOM 740 C CA . GLN A 1 92 ? 11.916 -2.858 -2.404 1.00 94.56 92 GLN A CA 1
ATOM 741 C C . GLN A 1 92 ? 11.301 -2.680 -3.796 1.00 94.56 92 GLN A C 1
ATOM 743 O O . GLN A 1 92 ? 11.205 -3.647 -4.554 1.00 94.56 92 GLN A O 1
ATOM 748 N N . ARG A 1 93 ? 10.872 -1.466 -4.153 1.00 92.88 93 ARG A N 1
ATOM 749 C CA . ARG A 1 93 ? 10.273 -1.182 -5.458 1.00 92.88 93 ARG A CA 1
ATOM 750 C C . ARG A 1 93 ? 11.343 -1.054 -6.543 1.00 92.88 93 ARG A C 1
ATOM 752 O O . ARG A 1 93 ? 12.170 -0.147 -6.501 1.00 92.88 93 ARG A O 1
ATOM 759 N N . GLN A 1 94 ? 11.251 -1.914 -7.557 1.00 88.94 94 GLN A N 1
ATOM 760 C CA . GLN A 1 94 ? 12.194 -1.954 -8.680 1.00 88.94 94 GLN A CA 1
ATOM 761 C C . GLN A 1 94 ? 11.771 -1.046 -9.848 1.00 88.94 94 GLN A C 1
ATOM 763 O O . GLN A 1 94 ? 12.614 -0.376 -10.444 1.00 88.94 94 GLN A O 1
ATOM 768 N N . ASP A 1 95 ? 10.471 -0.966 -10.164 1.00 90.69 95 ASP A N 1
ATOM 769 C CA . ASP A 1 95 ? 9.981 -0.212 -11.327 1.00 90.69 95 ASP A CA 1
ATOM 770 C C . ASP A 1 95 ? 9.414 1.170 -10.953 1.00 90.69 95 ASP A C 1
ATOM 772 O O . ASP A 1 95 ? 8.332 1.309 -10.376 1.00 90.69 95 ASP A O 1
ATOM 776 N N . TRP A 1 96 ? 10.124 2.220 -11.374 1.00 91.12 96 TRP A N 1
ATOM 777 C CA . TRP A 1 96 ? 9.740 3.626 -11.205 1.00 91.12 96 TRP A CA 1
ATOM 778 C C . TRP A 1 96 ? 9.368 4.326 -12.521 1.00 91.12 96 TRP A C 1
ATOM 780 O O . TRP A 1 96 ? 9.398 5.558 -12.583 1.00 91.12 96 TRP A O 1
ATOM 790 N N . LYS A 1 97 ? 9.016 3.591 -13.585 1.00 87.88 97 LYS A N 1
ATOM 791 C CA . LYS A 1 97 ? 8.754 4.156 -14.926 1.00 87.88 97 LYS A CA 1
ATOM 792 C C . LYS A 1 97 ? 7.769 5.333 -14.941 1.00 87.88 97 LYS A C 1
ATOM 794 O O . LYS A 1 97 ? 7.988 6.285 -15.686 1.00 87.88 97 LYS A O 1
ATOM 799 N N . ASN A 1 98 ? 6.746 5.295 -14.082 1.00 83.12 98 ASN A N 1
ATOM 800 C CA . ASN A 1 98 ? 5.688 6.312 -13.991 1.00 83.12 98 ASN A CA 1
ATOM 801 C C . ASN A 1 98 ? 6.057 7.500 -13.084 1.00 83.12 98 ASN A C 1
ATOM 803 O O . ASN A 1 98 ? 5.420 8.550 -13.134 1.00 83.12 98 ASN A O 1
ATOM 807 N N . HIS A 1 99 ? 7.112 7.364 -12.277 1.00 85.00 99 HIS A N 1
ATOM 808 C CA . HIS A 1 99 ? 7.590 8.387 -11.345 1.00 85.00 99 HIS A CA 1
ATOM 809 C C . HIS A 1 99 ? 9.104 8.569 -11.513 1.00 85.0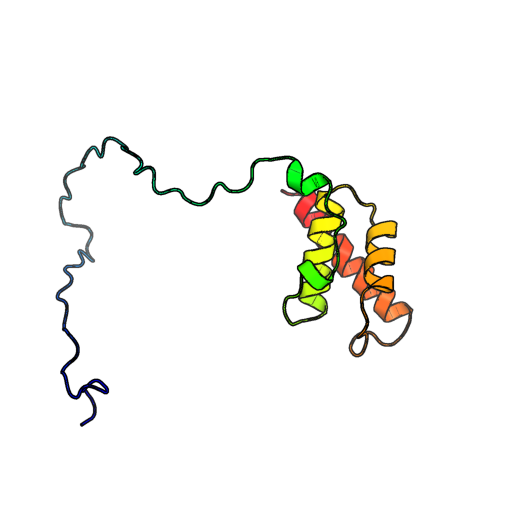0 99 HIS A C 1
ATOM 811 O O . HIS A 1 99 ? 9.904 8.323 -10.607 1.00 85.00 99 HIS A O 1
ATOM 817 N N . LYS A 1 100 ? 9.518 8.973 -12.718 1.00 82.62 100 LYS A N 1
ATOM 818 C CA . LYS A 1 100 ? 10.914 9.328 -13.004 1.00 82.62 100 LYS A CA 1
ATOM 819 C C . LYS A 1 100 ? 11.240 10.690 -12.381 1.00 82.62 100 LYS A C 1
ATOM 821 O O . LYS A 1 100 ? 10.525 11.659 -12.624 1.00 82.62 100 LYS A O 1
ATOM 826 N N . GLY A 1 101 ? 12.318 10.756 -11.602 1.00 84.38 101 GLY A N 1
ATOM 827 C CA . GLY A 1 101 ? 12.784 11.968 -10.917 1.00 84.38 101 GLY A CA 1
ATOM 828 C C . GLY A 1 101 ? 12.454 11.989 -9.421 1.00 84.38 101 GLY A C 1
ATOM 829 O O . GLY A 1 101 ? 11.380 11.556 -9.007 1.00 84.38 101 GLY A O 1
ATOM 830 N N . THR A 1 102 ? 13.384 12.505 -8.618 1.00 85.50 102 THR A N 1
ATOM 831 C CA . THR A 1 102 ? 13.325 12.538 -7.143 1.00 85.50 102 THR A CA 1
ATOM 832 C C . THR A 1 102 ? 12.045 13.195 -6.631 1.00 85.50 102 THR A C 1
ATOM 834 O O . THR A 1 102 ? 11.277 12.552 -5.921 1.00 85.50 102 THR A O 1
ATOM 837 N N . ASN A 1 103 ? 11.730 14.400 -7.113 1.00 88.88 103 ASN A N 1
ATOM 838 C CA . ASN A 1 103 ? 10.551 15.158 -6.678 1.00 88.88 103 ASN A CA 1
ATOM 839 C C . ASN A 1 103 ? 9.232 14.433 -6.995 1.00 88.88 103 ASN A C 1
ATOM 841 O O . ASN A 1 103 ? 8.274 14.490 -6.228 1.00 88.88 103 ASN A O 1
ATOM 845 N N . LYS A 1 104 ? 9.153 13.731 -8.136 1.00 88.88 104 LYS A N 1
ATOM 846 C CA . LYS A 1 104 ? 7.949 12.965 -8.504 1.00 88.88 104 LYS A CA 1
ATOM 847 C C . LYS A 1 104 ? 7.778 11.731 -7.622 1.00 88.88 104 LYS A C 1
ATOM 849 O O . LYS A 1 104 ? 6.645 11.407 -7.274 1.00 88.88 104 LYS A O 1
ATOM 854 N N . ARG A 1 105 ? 8.878 11.062 -7.260 1.00 92.06 105 ARG A N 1
ATOM 855 C CA . ARG A 1 105 ? 8.860 9.911 -6.344 1.00 92.06 105 ARG A CA 1
ATOM 856 C C . ARG A 1 105 ? 8.450 10.326 -4.943 1.00 92.06 105 ARG A C 1
ATOM 858 O O . ARG A 1 105 ? 7.572 9.694 -4.371 1.00 92.06 105 ARG A O 1
ATOM 865 N N . GLU A 1 106 ? 9.031 11.404 -4.434 1.00 91.56 106 GLU A N 1
ATOM 866 C CA . GLU A 1 106 ? 8.728 11.926 -3.104 1.00 91.56 106 GLU A CA 1
ATOM 867 C C . GLU A 1 106 ? 7.257 12.336 -2.983 1.00 91.56 106 GLU A C 1
ATOM 869 O O . GLU A 1 106 ? 6.549 11.833 -2.112 1.00 91.56 106 GLU A O 1
ATOM 874 N N . ASN A 1 107 ? 6.749 13.121 -3.938 1.00 93.62 107 ASN A N 1
ATOM 875 C CA . ASN A 1 107 ? 5.336 13.506 -3.976 1.00 93.62 107 ASN A CA 1
ATOM 876 C C . ASN A 1 107 ? 4.393 12.294 -4.066 1.00 93.62 107 ASN A C 1
ATOM 878 O O . ASN A 1 107 ? 3.334 12.267 -3.436 1.00 93.62 107 ASN A O 1
ATOM 882 N N . TYR A 1 108 ? 4.754 11.282 -4.860 1.00 95.31 108 TYR A N 1
ATOM 883 C CA . TYR A 1 108 ? 3.980 10.045 -4.963 1.00 95.31 108 TYR A CA 1
ATOM 884 C C . TYR A 1 108 ? 3.955 9.271 -3.636 1.00 95.31 108 TYR A C 1
ATOM 886 O O . TYR A 1 108 ? 2.882 8.862 -3.181 1.00 95.31 108 TYR A O 1
ATOM 894 N N . LEU A 1 109 ? 5.117 9.098 -3.001 1.00 94.94 109 LEU A N 1
ATOM 895 C CA . LEU A 1 109 ? 5.246 8.398 -1.724 1.00 94.94 109 LEU A CA 1
ATOM 896 C C . LEU A 1 109 ? 4.471 9.120 -0.628 1.00 94.94 109 LEU A C 1
ATOM 898 O O . LEU A 1 109 ? 3.679 8.485 0.067 1.00 94.94 109 LEU A O 1
ATOM 902 N N . GLN A 1 110 ? 4.613 10.443 -0.535 1.00 95.31 110 GLN A N 1
ATOM 903 C CA . GLN A 1 110 ? 3.877 11.260 0.422 1.00 95.31 110 GLN A CA 1
ATOM 904 C C . GLN A 1 110 ? 2.367 11.064 0.254 1.00 95.31 110 GLN A C 1
ATOM 906 O O . GLN A 1 110 ? 1.683 10.712 1.211 1.00 95.31 110 GLN A O 1
ATOM 911 N N . ARG A 1 111 ? 1.835 11.187 -0.971 1.00 96.06 111 ARG A N 1
ATOM 912 C CA . ARG A 1 111 ? 0.399 10.979 -1.236 1.00 96.06 111 ARG A CA 1
ATOM 913 C C . ARG A 1 111 ? -0.070 9.576 -0.852 1.00 96.06 111 ARG A C 1
ATOM 915 O O . ARG A 1 111 ? -1.149 9.433 -0.276 1.00 96.06 111 ARG A O 1
ATOM 922 N N . THR A 1 112 ? 0.719 8.553 -1.166 1.00 96.31 112 THR A N 1
ATOM 923 C CA . THR A 1 112 ? 0.375 7.147 -0.911 1.00 96.31 112 THR A CA 1
ATOM 924 C C . THR A 1 112 ? 0.358 6.841 0.586 1.00 96.31 112 THR A C 1
ATOM 926 O O . THR A 1 112 ? -0.626 6.297 1.094 1.00 96.31 112 THR A O 1
ATOM 929 N N . ILE A 1 113 ? 1.399 7.260 1.308 1.00 96.62 113 ILE A N 1
ATOM 930 C CA . ILE A 1 113 ? 1.550 7.022 2.746 1.00 96.62 113 ILE A CA 1
ATOM 931 C C . ILE A 1 113 ? 0.546 7.860 3.540 1.00 96.62 113 ILE A C 1
ATOM 933 O O . ILE A 1 113 ? -0.123 7.322 4.419 1.00 96.62 113 ILE A O 1
ATOM 937 N N . SER A 1 114 ? 0.342 9.137 3.194 1.00 96.50 114 SER A N 1
ATOM 938 C CA . SER A 1 114 ? -0.681 9.977 3.835 1.00 96.50 114 SER A CA 1
ATOM 939 C C . SER A 1 114 ? -2.087 9.409 3.649 1.00 96.50 114 SER A C 1
ATOM 941 O O . SER A 1 114 ? -2.887 9.421 4.584 1.00 96.50 114 SER A O 1
ATOM 943 N N . LYS A 1 115 ? -2.403 8.865 2.464 1.00 96.56 115 LYS A N 1
ATOM 944 C CA . LYS A 1 115 ? -3.691 8.200 2.225 1.00 96.56 115 LYS A CA 1
ATOM 945 C C . LYS A 1 115 ? -3.853 6.962 3.109 1.00 96.56 115 LYS A C 1
ATOM 947 O O . LYS A 1 115 ? -4.922 6.784 3.688 1.00 96.56 115 LYS A O 1
ATOM 952 N N . ALA A 1 116 ? -2.820 6.127 3.209 1.00 95.88 116 ALA A N 1
ATOM 953 C CA . ALA A 1 116 ? -2.839 4.927 4.040 1.00 95.88 116 ALA A CA 1
ATOM 954 C C . ALA A 1 116 ? -2.976 5.269 5.536 1.00 95.88 116 ALA A C 1
ATOM 956 O O . ALA A 1 116 ? -3.851 4.721 6.204 1.00 95.88 116 ALA A O 1
ATOM 957 N N . ALA A 1 117 ? -2.201 6.240 6.029 1.00 95.00 117 ALA A N 1
ATOM 958 C CA . ALA A 1 117 ? -2.281 6.731 7.404 1.00 95.00 117 ALA A CA 1
ATOM 959 C C . ALA A 1 117 ? -3.679 7.261 7.745 1.00 95.00 117 ALA A C 1
ATOM 961 O O . ALA A 1 117 ? -4.240 6.900 8.774 1.00 95.00 117 ALA A O 1
ATOM 962 N N . ARG A 1 118 ? -4.284 8.051 6.848 1.00 96.75 118 ARG A N 1
ATOM 963 C CA . ARG A 1 118 ? -5.640 8.584 7.045 1.00 96.75 118 ARG A CA 1
ATOM 964 C C . ARG A 1 118 ? -6.699 7.486 7.151 1.00 96.75 118 ARG A C 1
ATOM 966 O O . ARG A 1 118 ? -7.627 7.620 7.933 1.00 96.75 118 ARG A O 1
ATOM 973 N N . ILE A 1 119 ? -6.583 6.419 6.360 1.00 94.75 119 ILE A N 1
ATOM 974 C CA . ILE A 1 119 ? -7.526 5.292 6.431 1.00 94.75 119 ILE A CA 1
ATOM 975 C C . ILE A 1 119 ? -7.424 4.586 7.780 1.00 94.75 119 ILE A C 1
ATOM 977 O O . ILE A 1 119 ? -8.451 4.223 8.333 1.00 94.75 119 ILE A O 1
ATOM 981 N N . ILE A 1 120 ? -6.208 4.416 8.302 1.00 92.06 120 ILE A N 1
ATOM 982 C CA . ILE A 1 120 ? -5.970 3.732 9.579 1.00 92.06 120 ILE A CA 1
ATOM 983 C C . ILE A 1 120 ? -6.394 4.601 10.765 1.00 92.06 120 ILE A C 1
ATOM 985 O O . ILE A 1 120 ? -6.944 4.091 11.729 1.00 92.06 120 ILE A O 1
ATOM 989 N N . ALA A 1 121 ? -6.194 5.917 10.680 1.00 90.75 121 ALA A N 1
ATOM 990 C CA . ALA A 1 121 ? -6.675 6.850 11.697 1.00 90.75 121 ALA A CA 1
ATOM 991 C C . ALA A 1 121 ? -8.213 6.896 11.794 1.00 90.75 121 ALA A C 1
ATOM 993 O O . ALA A 1 121 ? -8.746 7.232 12.845 1.00 90.75 121 ALA A O 1
ATOM 994 N N . ASN A 1 122 ? -8.914 6.561 10.705 1.00 89.06 122 ASN A N 1
ATOM 995 C CA . ASN A 1 122 ? -10.376 6.559 10.627 1.00 89.06 122 ASN A CA 1
ATOM 996 C C . ASN A 1 122 ? -10.994 5.152 10.768 1.00 89.06 122 ASN A C 1
ATOM 998 O O . ASN A 1 122 ? -12.193 5.008 10.518 1.00 89.06 122 ASN A O 1
ATOM 1002 N N . SER A 1 123 ? -10.194 4.121 11.063 1.00 72.25 123 SER A N 1
ATOM 1003 C CA . SER A 1 123 ? -10.634 2.716 11.137 1.00 72.25 123 SER A CA 1
ATOM 1004 C C . SER A 1 123 ? -10.743 2.183 12.551 1.00 72.25 123 SER A C 1
ATOM 1006 O O . SER A 1 123 ? -9.991 2.686 13.410 1.00 72.25 123 SER A O 1
#

Secondary structure (DSSP, 8-state):
-TT--TTSPPP--------TTS-S---------------------SGGGGSSPP-GGGG--SSHHHHHHHHHHHHHHTT--HHHHHHHHHHH----TTS-SHHHHHHHHHHHHHHHHHHHHT-

Sequence (123 aa):
MKHRTSSKQYPLARLIWVDWKNRAIIPEISLKTIRPKEDISHLPQGGVCHNHILSRTQYDKGDESATDFAYALALIRRGFSITETSHRILAQRQDWKNHKGTNKRENYLQRTISKAARIIANS

Foldseek 3Di:
DPQADPVRHHPDDDDDDDPPVPPDPDPDDPPPCPPPPPCPPPPPPDCPVLPDDQALVVQDPVDLLSSLLSSLLVCVLSPHDLVRSLVRSVVRDDDCPVQPDDVSSVVSSCVSNVVSNVVNVVD

pLDDT: mean 81.96, std 14.57, range [42.75, 96.88]

Radius of gyration: 25.03 Å; chains: 1; bounding box: 61×47×50 Å